Protein AF-A0A939ARG7-F1 (afdb_monomer_lite)

pLDDT: mean 83.46, std 17.14, range [38.06, 97.31]

Foldseek 3Di:
DPPCVVVVLCCQAPVQDKDFDDDPRHGDDMRHYPVVVVVVVVVVVVVVVVVVVVV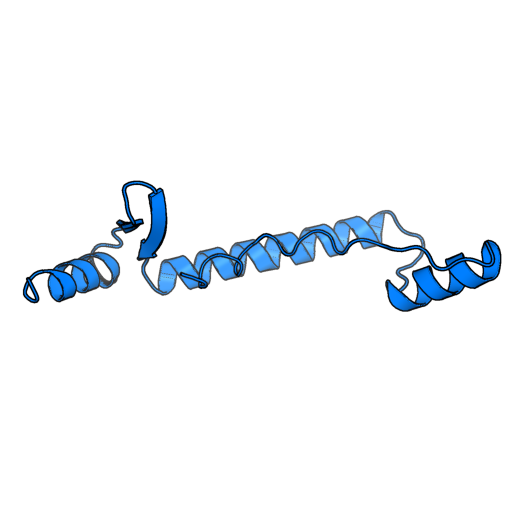VVPDPDDDDPVVVQVVVCVVPVDGDPDPDPPPVDPDPRPDD

Radius of gyration: 21.32 Å; chains: 1; bounding box: 44×32×52 Å

Sequence (96 aa):
MRDNFGDVLNRVRYAGERFIVKRRGDPLAALISVAELERLERLERERDEEILRMAKAVSEGLVSVEALLDQYEALHGERLEVAASPPLEEETLWTN

Secondary structure (DSSP, 8-state):
--TTHHHHHHIIIII---EEEEETTEEEEEE--HHHHHHHHHHHHHHHHHHHHHHHHH-S----HHHHHHHHHHHHSS----------SSSS----

Structure (mmCIF, N/CA/C/O backbone):
data_AF-A0A939ARG7-F1
#
_entry.id   AF-A0A939ARG7-F1
#
loop_
_atom_site.group_PDB
_atom_site.id
_atom_site.type_symbol
_atom_site.label_atom_id
_atom_site.label_alt_id
_atom_site.label_comp_id
_atom_site.label_asym_id
_atom_site.label_entity_id
_atom_site.label_seq_id
_atom_site.pdbx_PDB_ins_code
_atom_site.Cartn_x
_atom_site.Cartn_y
_atom_site.Cartn_z
_atom_site.occupancy
_atom_site.B_iso_or_equiv
_atom_site.auth_seq_id
_atom_site.auth_comp_id
_atom_site.auth_asym_id
_atom_site.auth_atom_id
_atom_site.pdbx_PDB_model_num
ATOM 1 N N . MET A 1 1 ? -14.007 -8.548 26.438 1.00 49.38 1 MET A N 1
ATOM 2 C CA . MET A 1 1 ? -13.116 -7.864 25.470 1.00 49.38 1 MET A CA 1
ATOM 3 C C . MET A 1 1 ? -13.617 -8.052 24.030 1.00 49.38 1 MET A C 1
ATOM 5 O O . MET A 1 1 ? -12.838 -8.374 23.145 1.00 49.38 1 MET A O 1
ATOM 9 N N . ARG A 1 2 ? -14.925 -7.877 23.782 1.00 57.06 2 ARG A N 1
ATOM 10 C CA . ARG A 1 2 ? -15.503 -7.798 22.422 1.00 57.06 2 ARG A CA 1
ATOM 11 C C . ARG A 1 2 ? -16.052 -6.397 22.122 1.00 57.06 2 ARG A C 1
ATOM 13 O O . ARG A 1 2 ? -16.297 -6.084 20.967 1.00 57.06 2 ARG A O 1
ATOM 20 N N . ASP A 1 3 ? -16.147 -5.542 23.139 1.00 56.44 3 ASP A N 1
ATOM 21 C CA . ASP A 1 3 ? -16.932 -4.306 23.068 1.00 56.44 3 ASP A CA 1
ATOM 22 C C . ASP A 1 3 ? -16.198 -3.120 22.430 1.00 56.44 3 ASP A C 1
ATOM 24 O O . ASP A 1 3 ? -16.825 -2.114 22.151 1.00 56.44 3 ASP A O 1
ATOM 28 N N . ASN A 1 4 ? -14.897 -3.233 22.131 1.00 75.00 4 ASN A N 1
ATOM 29 C CA . ASN A 1 4 ? -14.101 -2.090 21.655 1.00 75.00 4 ASN A CA 1
ATOM 30 C C . ASN A 1 4 ? -13.672 -2.180 20.179 1.00 75.00 4 ASN A C 1
ATOM 32 O O . ASN A 1 4 ? -13.119 -1.227 19.638 1.00 75.00 4 ASN A O 1
ATOM 36 N N . PHE A 1 5 ? -13.877 -3.323 19.509 1.00 87.19 5 PHE A N 1
ATOM 37 C CA . PHE A 1 5 ? -13.448 -3.479 18.112 1.00 87.19 5 PHE A CA 1
ATOM 38 C C . PHE A 1 5 ? -14.353 -2.703 17.148 1.00 87.19 5 PHE A C 1
ATOM 40 O O . PHE A 1 5 ? -13.860 -2.087 16.207 1.00 87.19 5 PHE A O 1
ATOM 47 N N . GLY A 1 6 ? -15.662 -2.668 17.421 1.00 90.50 6 GLY A N 1
ATOM 48 C CA . GLY A 1 6 ? -16.616 -1.871 16.645 1.00 90.50 6 GLY A CA 1
ATOM 49 C C . GLY A 1 6 ? -16.274 -0.379 16.652 1.00 90.50 6 GLY A C 1
ATOM 50 O O . GLY A 1 6 ? -16.294 0.257 15.601 1.00 90.50 6 GLY A O 1
ATOM 51 N N . ASP A 1 7 ? -15.864 0.159 17.802 1.00 92.12 7 ASP A N 1
ATOM 52 C CA . ASP A 1 7 ? -15.461 1.563 17.927 1.00 92.12 7 ASP A CA 1
ATOM 53 C C . ASP A 1 7 ? -14.176 1.870 17.159 1.00 92.12 7 ASP A C 1
ATOM 55 O O . ASP A 1 7 ? -14.079 2.908 16.503 1.00 92.12 7 ASP A O 1
ATOM 59 N N . VAL A 1 8 ? -13.205 0.951 17.174 1.00 92.94 8 VAL A N 1
ATOM 60 C CA . VAL A 1 8 ? -11.996 1.067 16.345 1.00 92.94 8 VAL A CA 1
ATOM 61 C C . VAL A 1 8 ? -12.369 1.089 14.864 1.00 92.94 8 VAL A C 1
ATOM 63 O O . VAL A 1 8 ? -11.943 1.997 14.155 1.00 92.94 8 VAL A O 1
ATOM 66 N N . LEU A 1 9 ? -13.217 0.167 14.396 1.00 92.81 9 LEU A N 1
ATOM 67 C CA . LEU A 1 9 ? -13.666 0.150 12.999 1.00 92.81 9 LEU A CA 1
ATOM 68 C C . LEU A 1 9 ? -14.421 1.429 12.612 1.00 92.81 9 LEU A C 1
ATOM 70 O O . LEU A 1 9 ? -14.208 1.961 11.522 1.00 92.81 9 LEU A O 1
ATOM 74 N N . ASN A 1 10 ? -15.264 1.958 13.501 1.00 94.31 10 ASN A N 1
ATOM 75 C CA . ASN A 1 10 ? -15.974 3.214 13.266 1.00 94.31 10 ASN A CA 1
ATOM 76 C C . ASN A 1 10 ? -15.010 4.402 13.170 1.00 94.31 10 ASN A C 1
ATOM 78 O O . ASN A 1 10 ? -15.159 5.230 12.273 1.00 94.31 10 ASN A O 1
ATOM 82 N N . ARG A 1 11 ? -13.998 4.480 14.038 1.00 95.06 11 ARG A N 1
ATOM 83 C CA . ARG A 1 11 ? -12.975 5.538 13.987 1.00 95.06 11 ARG A CA 1
ATOM 84 C C . ARG A 1 11 ? -12.114 5.439 12.734 1.00 95.06 11 ARG A C 1
ATOM 86 O O . ARG A 1 11 ? -11.847 6.453 12.099 1.00 95.06 11 ARG A O 1
ATOM 93 N N . VAL A 1 12 ? -11.755 4.227 12.323 1.00 96.50 12 VAL A N 1
ATOM 94 C CA . VAL A 1 12 ? -11.057 3.995 11.053 1.00 96.50 12 VAL A CA 1
ATOM 95 C C . VAL A 1 12 ? -11.912 4.466 9.876 1.00 96.50 12 VAL A C 1
ATOM 97 O O . VAL A 1 12 ? -11.444 5.228 9.035 1.00 96.50 12 VAL A O 1
ATOM 100 N N . ARG A 1 13 ? -13.186 4.061 9.827 1.00 94.31 13 ARG A N 1
ATOM 101 C CA . ARG A 1 13 ? -14.081 4.371 8.706 1.00 94.31 13 ARG A CA 1
ATOM 102 C C . ARG A 1 13 ? -14.459 5.849 8.627 1.00 94.31 13 ARG A C 1
ATOM 104 O O . ARG A 1 13 ? -14.456 6.406 7.536 1.00 94.31 13 ARG A O 1
ATOM 111 N N . TYR A 1 14 ? -14.839 6.450 9.751 1.00 93.75 14 TYR A N 1
ATOM 112 C CA . TYR A 1 14 ? -15.487 7.765 9.774 1.00 93.75 14 TYR A CA 1
ATOM 113 C C . TYR A 1 14 ? -14.586 8.888 10.280 1.00 93.75 14 TYR A C 1
ATOM 115 O O . TYR A 1 14 ? -14.726 10.014 9.816 1.00 93.75 14 TYR A O 1
ATOM 123 N N . ALA A 1 15 ? -13.664 8.603 11.202 1.00 92.44 15 ALA A N 1
ATOM 124 C CA . ALA A 1 15 ? -12.701 9.593 11.687 1.00 92.44 15 ALA A CA 1
ATOM 125 C C . ALA A 1 15 ? -11.365 9.545 10.919 1.00 92.44 15 ALA A C 1
ATOM 127 O O . ALA A 1 15 ? -10.517 10.412 11.116 1.00 92.44 15 ALA A O 1
ATOM 128 N N . GLY A 1 16 ? -11.176 8.556 10.033 1.00 91.25 16 GLY A N 1
ATOM 129 C CA . GLY A 1 16 ? -9.952 8.388 9.244 1.00 91.25 16 GLY A CA 1
ATOM 130 C C . GLY A 1 16 ? -8.738 7.984 10.081 1.00 91.25 16 GLY A C 1
ATOM 131 O O . GLY A 1 16 ? -7.597 8.156 9.649 1.00 91.25 16 GLY A O 1
ATOM 132 N N . GLU A 1 17 ? -8.967 7.477 11.291 1.00 96.00 17 GLU A N 1
ATOM 133 C CA . GLU A 1 17 ? -7.890 7.097 12.192 1.00 96.00 17 GLU A CA 1
ATOM 134 C C . GLU A 1 17 ? -7.160 5.838 11.722 1.00 96.00 17 GLU A C 1
ATOM 136 O O . GLU A 1 17 ? -7.734 4.964 11.073 1.00 96.00 17 GLU A O 1
ATOM 141 N N . ARG A 1 18 ? -5.877 5.740 12.077 1.00 95.56 18 ARG A N 1
ATOM 142 C CA . ARG A 1 18 ? -5.004 4.630 11.691 1.00 95.56 18 ARG A CA 1
ATOM 143 C C . ARG A 1 18 ? -4.480 3.946 12.936 1.00 95.56 18 ARG A C 1
ATOM 145 O O . ARG A 1 18 ? -3.972 4.608 13.841 1.00 95.56 18 ARG A O 1
ATOM 152 N N . PHE A 1 19 ? -4.571 2.625 12.968 1.00 94.81 19 PHE A N 1
ATOM 153 C CA . PHE A 1 19 ? -4.124 1.835 14.112 1.00 94.81 19 PHE A CA 1
ATOM 154 C C . PHE A 1 19 ? -3.102 0.804 13.671 1.00 94.81 19 PHE A C 1
ATOM 156 O O . PHE A 1 19 ? -3.273 0.170 12.636 1.00 94.81 19 PHE A O 1
ATOM 163 N N . ILE A 1 20 ? -2.075 0.595 14.491 1.00 94.69 20 ILE A N 1
ATOM 164 C CA . ILE A 1 20 ? -1.143 -0.519 14.329 1.00 94.69 20 ILE A CA 1
ATOM 165 C C . ILE A 1 20 ? -1.558 -1.631 15.284 1.00 94.69 20 ILE A C 1
ATOM 167 O O . ILE A 1 20 ? -1.569 -1.451 16.505 1.00 94.69 20 ILE A O 1
ATOM 171 N N . VAL A 1 21 ? -1.885 -2.787 14.723 1.00 91.94 21 VAL A N 1
ATOM 172 C CA . VAL A 1 21 ? -2.087 -4.026 15.466 1.00 91.94 21 VAL A CA 1
ATOM 173 C C . VAL A 1 21 ? -0.712 -4.599 15.776 1.00 91.94 21 VAL A C 1
ATOM 175 O O . VAL A 1 21 ? 0.106 -4.760 14.874 1.00 91.94 21 VAL A O 1
ATOM 178 N N . LYS A 1 22 ? -0.450 -4.898 17.049 1.00 93.25 22 LYS A N 1
ATOM 179 C CA . LYS A 1 22 ? 0.824 -5.464 17.502 1.00 93.25 22 LYS A CA 1
ATOM 180 C C . LYS A 1 22 ? 0.646 -6.879 18.036 1.00 93.25 22 LYS A C 1
ATOM 182 O O . LYS A 1 22 ? -0.336 -7.156 18.727 1.00 93.25 22 LYS A O 1
ATOM 187 N N . ARG A 1 23 ? 1.636 -7.744 17.813 1.00 92.38 23 ARG A N 1
ATOM 188 C CA . ARG A 1 23 ? 1.755 -9.064 18.448 1.00 92.38 23 ARG A CA 1
ATOM 189 C C . ARG A 1 23 ? 3.076 -9.121 19.201 1.00 92.38 23 ARG A C 1
ATOM 191 O O . ARG A 1 23 ? 4.123 -8.912 18.619 1.00 92.38 23 ARG A O 1
ATOM 198 N N . ARG A 1 24 ? 3.020 -9.372 20.515 1.00 92.75 24 ARG A N 1
ATOM 199 C CA . ARG A 1 24 ? 4.205 -9.396 21.404 1.00 92.75 24 ARG A CA 1
ATOM 200 C C . ARG A 1 24 ? 5.066 -8.115 21.367 1.00 92.75 24 ARG A C 1
ATOM 202 O O . ARG A 1 24 ? 6.228 -8.151 21.736 1.00 92.75 24 ARG A O 1
ATOM 209 N N . GLY A 1 25 ? 4.469 -6.979 21.000 1.00 89.81 25 GLY A N 1
ATOM 210 C CA . GLY A 1 25 ? 5.155 -5.685 20.896 1.00 89.81 25 GLY A CA 1
ATOM 211 C C . GLY A 1 25 ? 5.549 -5.308 19.468 1.00 89.81 25 GLY A C 1
ATOM 212 O O . GLY A 1 25 ? 5.661 -4.112 19.186 1.00 89.81 25 GLY A O 1
ATOM 213 N N . ASP A 1 26 ? 5.626 -6.287 18.569 1.00 92.19 26 ASP A N 1
ATOM 214 C CA . ASP A 1 26 ? 5.989 -6.079 17.171 1.00 92.19 26 ASP A CA 1
ATOM 215 C C . ASP A 1 26 ? 4.769 -5.662 16.339 1.00 92.19 26 ASP A C 1
ATOM 217 O O . ASP A 1 26 ? 3.681 -6.219 16.533 1.00 92.19 26 ASP A O 1
ATOM 221 N N . PRO A 1 27 ? 4.902 -4.675 15.434 1.00 91.50 27 PRO A N 1
ATOM 222 C CA . PRO A 1 27 ? 3.873 -4.362 14.448 1.00 91.50 27 PRO A CA 1
ATOM 223 C C . PRO A 1 27 ? 3.540 -5.597 13.607 1.00 91.50 27 PRO A C 1
ATOM 225 O O . PRO A 1 27 ? 4.428 -6.212 13.031 1.00 91.50 27 PRO A O 1
ATOM 228 N N . LEU A 1 28 ? 2.258 -5.948 13.546 1.00 94.44 28 LEU A N 1
ATOM 229 C CA . LEU A 1 28 ? 1.754 -7.079 12.765 1.00 94.44 28 LEU A CA 1
ATOM 230 C C . LEU A 1 28 ? 0.938 -6.610 11.560 1.00 94.44 28 LEU A C 1
ATOM 232 O O . LEU A 1 28 ? 1.069 -7.161 10.478 1.00 94.44 28 LEU A O 1
ATOM 236 N N . ALA A 1 29 ? 0.066 -5.622 11.755 1.00 93.75 29 ALA A N 1
ATOM 237 C CA . ALA A 1 29 ? -0.812 -5.119 10.705 1.00 93.75 29 ALA A CA 1
ATOM 238 C C . ALA A 1 29 ? -1.205 -3.664 10.970 1.00 93.75 29 ALA A C 1
ATOM 240 O O . ALA A 1 29 ? -1.067 -3.166 12.092 1.00 93.75 29 ALA A O 1
ATOM 241 N N . ALA A 1 30 ? -1.755 -3.002 9.957 1.00 95.19 30 ALA A N 1
ATOM 242 C CA . ALA A 1 30 ? -2.377 -1.693 10.086 1.00 95.19 30 ALA A CA 1
ATOM 243 C C . ALA A 1 30 ? -3.873 -1.772 9.760 1.00 95.19 30 ALA A C 1
ATOM 245 O O . ALA A 1 30 ? -4.286 -2.443 8.820 1.00 95.19 30 ALA A O 1
ATOM 246 N N . LEU A 1 31 ? -4.686 -1.062 10.537 1.00 95.69 31 LEU A N 1
ATOM 247 C CA . LEU A 1 31 ? -6.087 -0.795 10.229 1.00 95.69 31 LEU A CA 1
ATOM 248 C C . LEU A 1 31 ? -6.179 0.635 9.704 1.00 95.69 31 LEU A C 1
ATOM 250 O O . LEU A 1 31 ? -5.868 1.585 10.428 1.00 95.69 31 LEU A O 1
ATOM 254 N N . ILE A 1 32 ? -6.604 0.766 8.452 1.00 97.00 32 ILE A N 1
ATOM 255 C CA . ILE A 1 32 ? -6.824 2.033 7.753 1.00 97.00 32 ILE A CA 1
ATOM 256 C C . ILE A 1 32 ? -8.184 2.008 7.057 1.00 97.00 32 ILE A C 1
ATOM 258 O O . ILE A 1 32 ? -8.804 0.952 6.913 1.00 97.00 32 ILE A O 1
ATOM 262 N N . SER A 1 33 ? -8.680 3.179 6.661 1.00 97.31 33 SER A N 1
ATOM 263 C CA . SER A 1 33 ? -9.919 3.256 5.894 1.00 97.31 33 SER A CA 1
ATOM 264 C C . SER A 1 33 ? -9.711 2.699 4.484 1.00 97.31 33 SER A C 1
ATOM 266 O O . SER A 1 33 ? -8.610 2.758 3.939 1.00 97.31 33 SER A O 1
ATOM 268 N N . VAL A 1 34 ? -10.791 2.213 3.868 1.00 96.81 34 VAL A N 1
ATOM 269 C CA . VAL A 1 34 ? -10.765 1.742 2.472 1.00 96.81 34 VAL A CA 1
ATOM 270 C C . VAL A 1 34 ? -10.300 2.854 1.528 1.00 96.81 34 VAL A C 1
ATOM 272 O O . VAL A 1 34 ? -9.467 2.615 0.670 1.00 96.81 34 VAL A O 1
ATOM 275 N N . ALA A 1 35 ? -10.746 4.093 1.747 1.00 96.38 35 ALA A N 1
ATOM 276 C CA . ALA A 1 35 ? -10.320 5.231 0.935 1.00 96.38 35 ALA A CA 1
ATOM 277 C C . ALA A 1 35 ? -8.807 5.515 1.037 1.00 96.38 35 ALA A C 1
ATOM 279 O O . ALA A 1 35 ? -8.195 5.962 0.068 1.00 96.38 35 ALA A O 1
ATOM 280 N N . GLU A 1 36 ? -8.191 5.277 2.203 1.00 96.88 36 GLU A N 1
ATOM 281 C CA . GLU A 1 36 ? -6.737 5.394 2.343 1.00 96.88 36 GLU A CA 1
ATOM 282 C C . GLU A 1 36 ? -6.023 4.240 1.634 1.00 96.88 36 GLU A C 1
ATOM 284 O O . GLU A 1 36 ? -5.024 4.488 0.964 1.00 96.88 36 GLU A O 1
ATOM 289 N N . LEU A 1 37 ? -6.545 3.014 1.731 1.00 96.88 37 LEU A N 1
ATOM 290 C CA . LEU A 1 37 ? -6.005 1.863 1.004 1.00 96.88 37 LEU A CA 1
ATOM 291 C C . LEU A 1 37 ? -6.014 2.115 -0.512 1.00 96.88 37 LEU A C 1
ATOM 293 O O . LEU A 1 37 ? -4.963 2.072 -1.140 1.00 96.88 37 LEU A O 1
ATOM 297 N N . GLU A 1 38 ? -7.15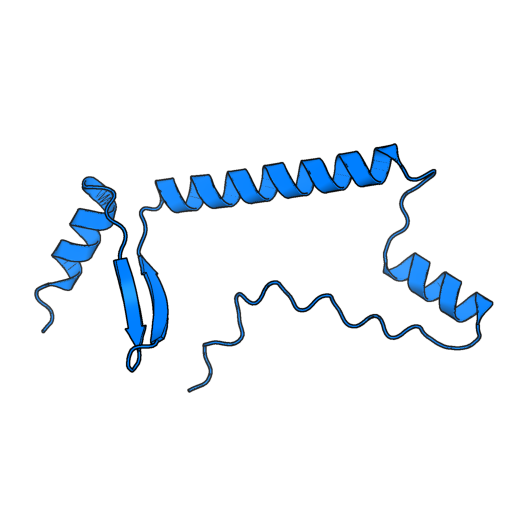6 2.515 -1.074 1.00 97.12 38 GLU A N 1
ATOM 298 C CA . GLU A 1 38 ? -7.295 2.843 -2.502 1.00 97.12 38 GLU A CA 1
ATOM 299 C C . GLU A 1 38 ? -6.336 3.964 -2.943 1.00 97.12 38 GLU A C 1
ATOM 301 O O . GLU A 1 38 ? -5.845 3.996 -4.076 1.00 97.12 38 GLU A O 1
ATOM 306 N N . ARG A 1 39 ? -6.063 4.925 -2.050 1.00 96.75 39 ARG A N 1
ATOM 307 C CA . ARG A 1 39 ? -5.090 5.991 -2.304 1.00 96.75 39 ARG A CA 1
ATOM 308 C C . ARG A 1 39 ? -3.665 5.445 -2.355 1.00 96.75 39 ARG A C 1
ATOM 310 O O . ARG A 1 39 ? -2.912 5.892 -3.218 1.00 96.75 39 ARG A O 1
ATOM 317 N N . LEU A 1 40 ? -3.297 4.538 -1.452 1.00 97.00 40 LEU A N 1
ATO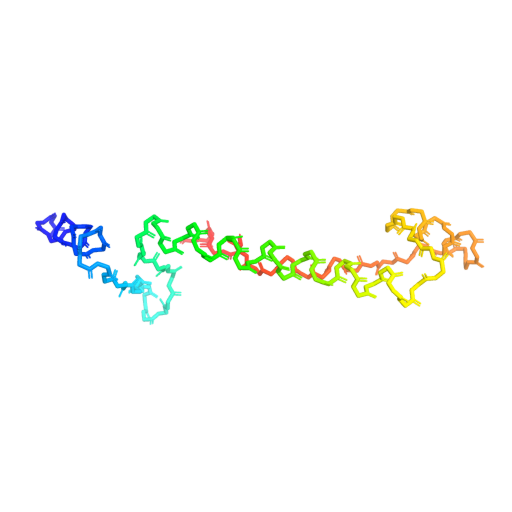M 318 C CA . LEU A 1 40 ? -1.979 3.898 -1.445 1.00 97.00 40 LEU A CA 1
ATOM 319 C C . LEU A 1 40 ? -1.777 3.052 -2.708 1.00 97.00 40 LEU A C 1
ATOM 321 O O . LEU A 1 40 ? -0.793 3.263 -3.408 1.00 97.00 40 LEU A O 1
ATOM 325 N N . GLU A 1 41 ? -2.755 2.222 -3.069 1.00 96.50 41 GLU A N 1
ATOM 326 C CA . GLU A 1 41 ? -2.726 1.394 -4.287 1.00 96.50 41 GLU A CA 1
ATOM 327 C C . GLU A 1 41 ? -2.625 2.235 -5.570 1.00 96.50 41 GLU A C 1
ATOM 329 O O . GLU A 1 41 ? -2.022 1.834 -6.565 1.00 96.50 41 GLU A O 1
ATOM 334 N N . ARG A 1 42 ? -3.238 3.427 -5.597 1.00 97.12 42 ARG A N 1
ATOM 335 C CA . ARG A 1 42 ? -3.075 4.351 -6.728 1.00 97.12 42 ARG A CA 1
ATOM 336 C C . ARG A 1 42 ? -1.654 4.910 -6.801 1.00 97.12 42 ARG A C 1
ATOM 338 O O . ARG A 1 42 ? -1.096 4.950 -7.890 1.00 97.12 42 ARG A O 1
ATOM 345 N N . LEU A 1 43 ? -1.089 5.336 -5.672 1.00 97.06 43 LEU A N 1
ATOM 346 C CA . LEU A 1 43 ? 0.277 5.871 -5.623 1.00 97.06 43 LEU A CA 1
ATOM 347 C C . LEU A 1 43 ? 1.317 4.816 -6.020 1.00 97.06 43 LEU A C 1
ATOM 349 O O . LEU A 1 43 ? 2.297 5.147 -6.682 1.00 97.06 43 LEU A O 1
ATOM 353 N N . GLU A 1 44 ? 1.099 3.561 -5.636 1.00 95.25 44 GLU A N 1
ATOM 354 C CA . GLU A 1 44 ? 1.932 2.433 -6.053 1.00 95.25 44 GLU A CA 1
A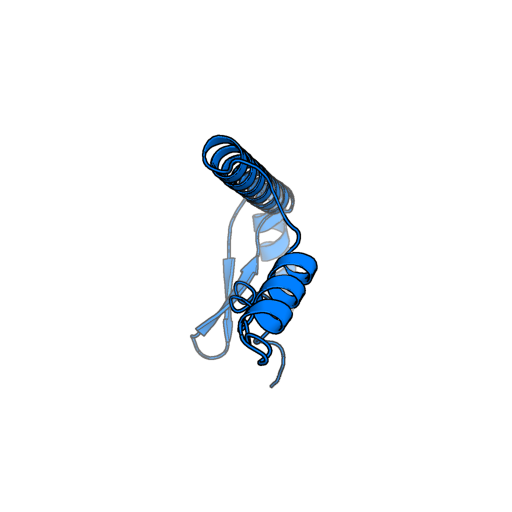TOM 355 C C . GLU A 1 44 ? 1.883 2.232 -7.572 1.00 95.25 44 GLU A C 1
ATOM 357 O O . GLU A 1 44 ? 2.921 2.267 -8.229 1.00 95.25 44 GLU A O 1
ATOM 362 N N . ARG A 1 45 ? 0.681 2.161 -8.159 1.00 94.56 45 ARG A N 1
ATOM 363 C CA . ARG A 1 45 ? 0.528 2.033 -9.618 1.00 94.56 45 ARG A CA 1
ATOM 364 C C . ARG A 1 45 ? 1.155 3.192 -10.389 1.00 94.56 45 ARG A C 1
ATOM 366 O O . ARG A 1 45 ? 1.836 2.968 -11.385 1.00 94.56 45 ARG A O 1
ATOM 373 N N . GLU A 1 46 ? 0.952 4.429 -9.934 1.00 95.38 46 GLU A N 1
ATOM 374 C CA . GLU A 1 46 ? 1.559 5.617 -10.553 1.00 95.38 46 GLU A CA 1
ATOM 375 C C . GLU A 1 46 ? 3.095 5.538 -10.538 1.00 95.38 46 GLU A C 1
ATOM 377 O O . GLU A 1 46 ? 3.749 5.899 -11.523 1.00 95.38 46 GLU A O 1
ATOM 382 N N . ARG A 1 47 ? 3.671 5.020 -9.446 1.00 93.88 47 ARG A N 1
ATOM 383 C CA . ARG A 1 47 ? 5.113 4.804 -9.308 1.00 93.88 47 ARG A CA 1
ATOM 384 C C . ARG A 1 47 ? 5.622 3.720 -10.255 1.00 93.88 47 ARG A C 1
ATOM 386 O O . ARG A 1 47 ? 6.646 3.929 -10.905 1.00 93.88 47 ARG A O 1
ATOM 393 N N . ASP A 1 48 ? 4.922 2.600 -10.376 1.00 89.38 48 ASP A N 1
ATOM 394 C CA . ASP A 1 48 ? 5.306 1.521 -11.294 1.00 89.38 48 ASP A CA 1
ATOM 395 C C . ASP A 1 48 ? 5.256 1.976 -12.758 1.00 89.38 48 ASP A C 1
ATOM 397 O O . ASP A 1 48 ? 6.166 1.700 -13.546 1.00 89.38 48 ASP A O 1
ATOM 401 N N . GLU A 1 49 ? 4.233 2.751 -13.124 1.00 92.38 49 GLU A N 1
ATOM 402 C CA . GLU A 1 49 ? 4.122 3.364 -14.449 1.00 92.38 49 GLU A CA 1
ATOM 403 C C . GLU A 1 49 ? 5.258 4.357 -14.732 1.00 92.38 49 GLU A C 1
ATOM 405 O O . GLU A 1 49 ? 5.743 4.460 -15.865 1.00 92.38 49 GLU A O 1
ATOM 410 N N . GLU A 1 50 ? 5.688 5.122 -13.729 1.00 92.19 50 GLU A N 1
ATOM 411 C CA . GLU A 1 50 ? 6.853 5.999 -13.834 1.00 92.19 50 GLU A CA 1
ATOM 412 C C . GLU A 1 50 ? 8.142 5.201 -14.049 1.00 92.19 50 GLU A C 1
ATOM 414 O O . GLU A 1 50 ? 8.873 5.489 -15.001 1.00 92.19 50 GLU A O 1
ATOM 419 N N . ILE A 1 51 ? 8.379 4.156 -13.254 1.00 89.94 51 ILE A N 1
ATOM 420 C CA . ILE A 1 51 ? 9.543 3.271 -13.401 1.00 89.94 51 ILE A CA 1
ATOM 421 C C . ILE A 1 51 ? 9.572 2.657 -14.804 1.00 89.94 51 ILE A C 1
ATOM 423 O O . ILE A 1 51 ? 10.606 2.695 -15.478 1.00 89.94 51 ILE A O 1
ATOM 427 N N . LEU A 1 52 ? 8.435 2.158 -15.294 1.00 87.56 52 LEU A N 1
ATOM 428 C CA . LEU A 1 52 ? 8.333 1.597 -16.639 1.00 87.56 52 LEU A CA 1
ATOM 429 C C . LEU A 1 52 ? 8.625 2.645 -17.723 1.00 87.56 52 LEU A C 1
ATOM 431 O O . LEU A 1 52 ? 9.310 2.345 -18.704 1.00 87.56 52 LEU A O 1
ATOM 435 N N . ARG A 1 53 ? 8.123 3.877 -17.574 1.00 89.69 53 ARG A N 1
ATOM 436 C CA . ARG A 1 53 ? 8.422 4.977 -18.508 1.00 89.69 53 ARG A CA 1
ATOM 437 C C . ARG A 1 53 ? 9.907 5.319 -18.516 1.00 89.69 53 ARG A C 1
ATOM 439 O O . ARG A 1 53 ? 10.473 5.474 -19.596 1.00 89.69 53 ARG A O 1
ATOM 446 N N . MET A 1 54 ? 10.540 5.399 -17.347 1.00 87.88 54 MET A N 1
ATOM 447 C CA . MET A 1 54 ? 11.979 5.645 -17.233 1.00 87.88 54 MET A CA 1
ATOM 448 C C . MET A 1 54 ? 12.791 4.525 -17.892 1.00 87.88 54 MET A C 1
ATOM 450 O O . MET A 1 54 ? 13.685 4.810 -18.687 1.00 87.88 54 MET A O 1
ATOM 454 N N . ALA A 1 55 ? 12.442 3.261 -17.640 1.00 87.44 55 ALA A N 1
ATOM 455 C CA . ALA A 1 55 ? 13.099 2.114 -18.263 1.00 87.44 55 ALA A CA 1
ATOM 456 C C . ALA A 1 55 ? 12.987 2.153 -19.799 1.00 87.44 55 ALA A C 1
ATOM 458 O O . ALA A 1 55 ? 13.973 1.923 -20.499 1.00 87.44 55 ALA A O 1
ATOM 459 N N . LYS A 1 56 ? 11.815 2.517 -20.339 1.00 86.06 56 LYS A N 1
ATOM 460 C CA . LYS A 1 56 ? 11.610 2.702 -21.788 1.00 86.06 56 LYS A CA 1
ATOM 461 C C . LYS A 1 56 ? 12.410 3.864 -22.374 1.00 86.06 56 LYS A C 1
ATOM 463 O O . LYS A 1 56 ? 12.807 3.788 -23.526 1.00 86.06 56 LYS A O 1
ATOM 468 N N . ALA A 1 57 ? 12.618 4.939 -21.618 1.00 87.44 57 ALA A N 1
ATOM 469 C CA . ALA A 1 57 ? 13.347 6.108 -22.107 1.00 87.44 57 ALA A CA 1
ATOM 470 C C . ALA A 1 57 ? 14.858 5.858 -22.245 1.00 87.44 57 ALA A C 1
ATOM 472 O O . ALA A 1 57 ? 15.512 6.515 -23.050 1.00 87.44 57 ALA A O 1
ATOM 473 N N . VAL A 1 58 ? 15.408 4.934 -21.450 1.00 85.56 58 VAL A N 1
ATOM 474 C CA . VAL A 1 58 ? 16.853 4.659 -21.391 1.00 85.56 58 VAL A CA 1
ATOM 475 C C . VAL A 1 58 ? 17.238 3.376 -22.145 1.00 85.56 58 VAL A C 1
ATOM 477 O O . VAL A 1 58 ? 18.409 3.195 -22.466 1.00 85.56 58 VAL A O 1
ATOM 480 N N . SER A 1 59 ? 16.284 2.494 -22.461 1.00 80.69 59 SER A N 1
ATOM 481 C CA . SER A 1 59 ? 16.547 1.246 -23.193 1.00 80.69 59 SER A CA 1
ATOM 482 C C . SER A 1 59 ? 16.211 1.354 -24.684 1.00 80.69 59 SER A C 1
ATOM 484 O O . SER A 1 59 ? 15.195 1.926 -25.068 1.00 80.69 59 SER A O 1
ATOM 486 N N . GLU A 1 60 ? 17.040 0.746 -25.539 1.00 77.94 60 GLU A N 1
ATOM 487 C CA . GLU A 1 60 ? 16.765 0.602 -26.983 1.00 77.94 60 GLU A CA 1
ATOM 488 C C . GLU A 1 60 ? 15.667 -0.443 -27.282 1.00 77.94 60 GLU A C 1
ATOM 490 O O . GLU A 1 60 ? 15.239 -0.610 -28.424 1.00 77.94 60 GLU A O 1
ATOM 495 N N . GLY A 1 61 ? 15.178 -1.134 -26.251 1.00 76.88 61 GLY A N 1
ATOM 496 C CA . GLY A 1 61 ? 14.099 -2.108 -26.317 1.00 76.88 61 GLY A CA 1
ATOM 497 C C . GLY A 1 61 ? 13.847 -2.747 -24.953 1.00 76.88 61 GLY A C 1
ATOM 498 O O . GLY A 1 61 ? 14.723 -2.767 -24.090 1.00 76.88 61 GLY A O 1
ATOM 499 N N . LEU A 1 62 ? 12.644 -3.287 -24.763 1.00 76.00 62 LEU A N 1
ATOM 500 C CA . LEU A 1 62 ? 12.307 -4.097 -23.595 1.00 76.00 62 LEU A CA 1
ATOM 501 C C . LEU A 1 62 ? 12.281 -5.568 -24.003 1.00 76.00 62 LEU A C 1
ATOM 503 O O . LEU A 1 62 ? 11.594 -5.936 -24.956 1.00 76.00 62 LEU A O 1
ATOM 507 N N . VAL A 1 63 ? 12.995 -6.400 -23.255 1.00 82.69 63 VAL A N 1
ATOM 508 C CA . VAL A 1 63 ? 12.883 -7.858 -23.325 1.00 82.69 63 VAL A CA 1
ATOM 509 C C . VAL A 1 63 ? 12.249 -8.361 -22.037 1.00 82.69 63 VAL A C 1
ATOM 511 O O . VAL A 1 63 ? 12.476 -7.805 -20.962 1.00 82.69 63 VAL A O 1
ATOM 514 N N . SER A 1 64 ? 11.421 -9.395 -22.147 1.00 84.19 64 SER A N 1
ATOM 515 C CA . SER A 1 64 ? 10.919 -10.117 -20.978 1.00 84.19 64 SER A CA 1
ATOM 516 C C . SER A 1 64 ? 12.084 -10.732 -20.203 1.00 84.19 64 SER A C 1
ATOM 518 O O . SER A 1 64 ? 13.091 -11.103 -20.814 1.00 84.19 64 SER A O 1
ATOM 520 N N . VAL A 1 65 ? 11.917 -10.909 -18.893 1.00 84.81 65 VAL A N 1
ATOM 521 C CA . VAL A 1 65 ? 12.927 -11.559 -18.046 1.00 84.81 65 VAL A CA 1
ATOM 522 C C . VAL A 1 65 ? 13.241 -12.961 -18.568 1.00 84.81 65 VAL A C 1
ATOM 524 O O . VAL A 1 65 ? 14.406 -13.328 -18.649 1.00 84.81 65 VAL A O 1
ATOM 527 N N . GLU A 1 66 ? 12.232 -13.704 -19.021 1.00 86.19 66 GLU A N 1
ATOM 528 C CA . GLU A 1 66 ? 12.380 -15.052 -19.577 1.00 86.19 66 GLU A CA 1
ATOM 529 C C . GLU A 1 66 ? 13.303 -15.053 -20.803 1.00 86.19 66 GLU A C 1
ATOM 531 O O . GLU A 1 66 ? 14.321 -15.735 -20.815 1.00 86.19 66 GLU A O 1
ATOM 536 N N . ALA A 1 67 ? 13.009 -14.213 -21.800 1.00 88.25 67 ALA A N 1
ATOM 537 C CA . ALA A 1 67 ? 13.853 -14.074 -22.989 1.00 88.25 67 ALA A CA 1
ATOM 538 C C . ALA A 1 67 ? 15.288 -13.613 -22.669 1.00 88.25 67 ALA A C 1
ATOM 540 O O . ALA A 1 67 ? 16.226 -14.011 -23.360 1.00 88.25 67 ALA A O 1
ATOM 541 N N . LEU A 1 68 ? 15.473 -12.778 -21.638 1.00 88.75 68 LEU A N 1
ATOM 542 C CA . LEU A 1 68 ? 16.800 -12.358 -21.185 1.00 88.75 68 LEU A CA 1
ATOM 543 C C . LEU A 1 68 ? 17.581 -13.529 -20.571 1.00 88.75 68 LEU A C 1
ATOM 545 O O . LEU A 1 68 ? 18.767 -13.685 -20.859 1.00 88.75 68 LEU A O 1
ATOM 549 N N . LEU A 1 69 ? 16.923 -14.356 -19.753 1.00 90.00 69 LEU A N 1
ATOM 550 C CA . LEU A 1 69 ? 17.517 -15.559 -19.165 1.00 90.00 69 LEU A CA 1
ATOM 551 C C . LEU A 1 69 ? 17.904 -16.575 -20.243 1.00 90.00 69 LEU A C 1
ATOM 553 O O . LEU A 1 69 ? 19.019 -17.092 -20.207 1.00 90.00 69 LEU A O 1
ATOM 557 N N . ASP A 1 70 ? 17.029 -16.798 -21.225 1.00 90.88 70 ASP A N 1
ATOM 558 C CA . ASP A 1 70 ? 17.305 -17.686 -22.357 1.00 90.88 70 ASP A CA 1
ATOM 559 C C . ASP A 1 70 ? 18.504 -17.186 -23.182 1.00 90.88 70 ASP A C 1
ATOM 561 O O . ASP A 1 70 ? 19.375 -17.971 -23.562 1.00 90.88 70 ASP A O 1
ATOM 565 N N . GLN A 1 71 ? 18.595 -15.872 -23.434 1.00 89.69 71 GLN A N 1
ATOM 566 C CA . GLN A 1 71 ? 19.756 -15.279 -24.111 1.00 89.69 71 GLN A CA 1
ATOM 567 C C . GLN A 1 71 ? 21.045 -15.434 -23.304 1.00 89.69 71 GLN A C 1
ATOM 569 O O . GLN A 1 71 ? 22.089 -15.740 -23.879 1.00 89.69 71 GLN A O 1
ATOM 574 N N . TYR A 1 72 ? 20.986 -15.222 -21.989 1.00 91.25 7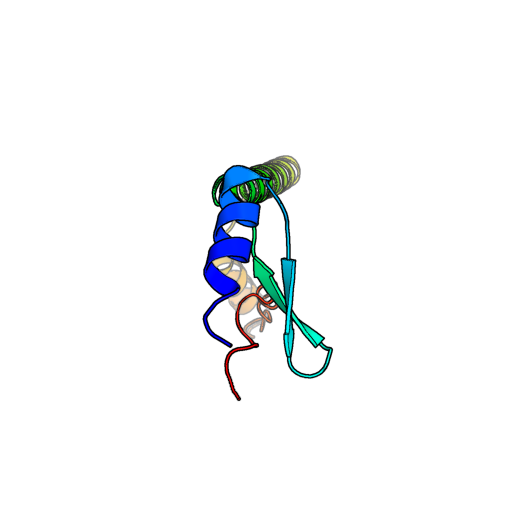2 TYR A N 1
ATOM 575 C CA . TYR A 1 72 ? 22.146 -15.372 -21.119 1.00 91.25 72 TYR A CA 1
ATOM 576 C C . TYR A 1 72 ? 22.643 -16.821 -21.097 1.00 91.25 72 TYR A C 1
ATOM 578 O O . TYR A 1 72 ? 23.834 -17.059 -21.286 1.00 91.25 72 TYR A O 1
ATOM 586 N N . GLU A 1 73 ? 21.735 -17.788 -20.936 1.00 94.00 73 GLU A N 1
ATOM 587 C CA . GLU A 1 73 ? 22.062 -19.217 -20.954 1.00 94.00 73 GLU A CA 1
ATOM 588 C C . GLU A 1 73 ? 22.659 -19.636 -22.301 1.00 94.00 73 GLU A C 1
ATOM 590 O O . GLU A 1 73 ? 23.664 -20.343 -22.336 1.00 94.00 73 GLU A O 1
ATOM 595 N N . ALA A 1 74 ? 22.119 -19.137 -23.417 1.00 93.12 74 ALA A N 1
ATOM 596 C CA . ALA A 1 74 ? 22.682 -19.388 -24.742 1.00 93.12 74 ALA A CA 1
ATOM 597 C C . ALA A 1 74 ? 24.099 -18.807 -24.915 1.00 93.12 74 ALA A C 1
ATOM 599 O O . ALA A 1 74 ? 24.918 -19.396 -25.622 1.00 93.12 74 ALA A O 1
ATOM 600 N N . LEU A 1 75 ? 24.394 -17.662 -24.288 1.00 95.38 75 LEU A N 1
ATOM 601 C CA . LEU A 1 75 ? 25.695 -16.996 -24.385 1.00 95.38 75 LEU A CA 1
ATOM 602 C C . LEU A 1 75 ? 26.752 -17.615 -23.458 1.00 95.38 75 LEU A C 1
ATOM 604 O O . LEU A 1 75 ? 27.922 -17.696 -23.833 1.00 95.38 75 LEU A O 1
ATOM 608 N N . HIS A 1 76 ? 26.350 -18.038 -22.259 1.00 91.94 76 HIS A N 1
ATOM 609 C CA . HIS A 1 76 ? 27.261 -18.464 -21.193 1.00 91.94 76 HIS A CA 1
ATOM 610 C C . HIS A 1 76 ? 27.237 -19.971 -20.910 1.00 91.94 76 HIS A C 1
ATOM 612 O O . HIS A 1 76 ? 28.118 -20.472 -20.217 1.00 91.94 76 HIS A O 1
ATOM 618 N N . GLY A 1 77 ? 26.280 -20.711 -21.473 1.00 92.31 77 GLY A N 1
ATOM 619 C CA . GLY A 1 77 ? 26.133 -22.155 -21.269 1.00 92.31 77 GLY A CA 1
ATOM 620 C C . GLY A 1 77 ? 25.638 -22.543 -19.873 1.00 92.31 77 GLY A C 1
ATOM 621 O O . GLY A 1 77 ? 25.571 -23.730 -19.563 1.00 92.31 77 GLY A O 1
ATOM 622 N N . GLU A 1 78 ? 25.292 -21.563 -19.040 1.00 90.75 78 GLU A N 1
ATOM 623 C CA . GLU A 1 78 ? 24.738 -21.744 -17.705 1.00 90.75 78 GLU A CA 1
ATOM 624 C C . GLU A 1 78 ? 23.555 -20.803 -17.493 1.00 90.75 78 GLU A C 1
ATOM 626 O O . GLU A 1 78 ? 23.549 -19.654 -17.946 1.00 90.75 78 GLU A O 1
ATOM 631 N N . ARG A 1 79 ? 22.528 -21.300 -16.805 1.00 86.06 79 ARG A N 1
ATOM 632 C CA . ARG A 1 79 ? 21.353 -20.500 -16.484 1.00 86.06 79 ARG A CA 1
ATOM 633 C C . ARG A 1 79 ? 21.693 -19.518 -15.374 1.00 86.06 79 ARG A C 1
ATOM 635 O O . ARG A 1 79 ? 22.115 -19.926 -14.295 1.00 86.06 79 ARG A O 1
ATOM 642 N N . LEU A 1 80 ? 21.438 -18.234 -15.620 1.00 85.75 80 LEU A N 1
ATOM 643 C CA . LEU A 1 80 ? 21.522 -17.229 -14.570 1.00 85.75 80 LEU A CA 1
ATOM 644 C C . LEU A 1 80 ? 20.426 -17.495 -13.537 1.00 85.75 80 LEU A C 1
ATOM 646 O O . LEU A 1 80 ? 19.235 -17.373 -13.830 1.00 85.75 80 LEU A O 1
ATOM 650 N N . GLU A 1 81 ? 20.823 -17.826 -12.313 1.00 81.69 81 GLU A N 1
ATOM 651 C CA . GLU A 1 81 ? 19.908 -17.807 -11.180 1.00 81.69 81 GLU A CA 1
ATOM 652 C C . GLU A 1 81 ? 19.686 -16.357 -10.764 1.00 81.69 81 GLU A C 1
ATOM 654 O O . GLU A 1 81 ? 20.416 -15.776 -9.958 1.00 81.69 81 GLU A O 1
ATOM 659 N N . VAL A 1 82 ? 18.664 -15.742 -11.350 1.00 73.56 82 VAL A N 1
ATOM 660 C CA . VAL A 1 82 ? 18.154 -14.478 -10.839 1.00 73.56 82 VAL A CA 1
ATOM 661 C C . VAL A 1 82 ? 17.315 -14.831 -9.627 1.00 73.56 82 VAL A C 1
ATOM 663 O O . VAL A 1 82 ? 16.186 -15.306 -9.757 1.00 73.56 82 VAL A O 1
ATOM 666 N N . ALA A 1 83 ? 17.872 -14.614 -8.434 1.00 66.31 83 ALA A N 1
ATOM 667 C CA . ALA A 1 83 ? 17.035 -14.500 -7.255 1.00 66.31 83 ALA A CA 1
ATOM 668 C C . ALA A 1 83 ? 15.987 -13.443 -7.598 1.00 66.31 83 ALA A C 1
ATOM 670 O O . ALA A 1 83 ? 16.348 -12.303 -7.916 1.00 66.31 83 ALA A O 1
ATOM 671 N N . ALA A 1 84 ? 14.708 -13.833 -7.597 1.00 59.22 84 ALA A N 1
ATOM 672 C CA . ALA A 1 84 ? 13.640 -12.852 -7.615 1.00 59.22 84 ALA A CA 1
ATOM 673 C C . ALA A 1 84 ? 14.040 -11.790 -6.592 1.00 59.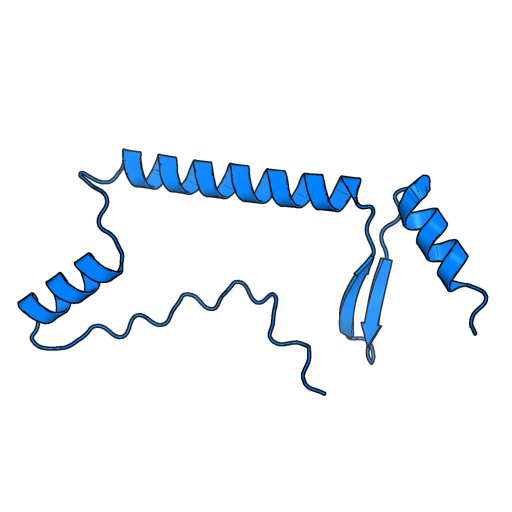22 84 ALA A C 1
ATOM 675 O O . ALA A 1 84 ? 14.465 -12.144 -5.484 1.00 59.22 84 ALA A O 1
ATOM 676 N N . SER A 1 85 ? 13.975 -10.508 -6.974 1.00 54.78 85 SER A N 1
ATOM 677 C CA . SER A 1 85 ? 13.977 -9.478 -5.940 1.00 54.78 85 SER A CA 1
ATOM 678 C C . SER A 1 85 ? 12.930 -9.964 -4.948 1.00 54.78 85 SER A C 1
ATOM 680 O O . SER A 1 85 ? 11.832 -10.292 -5.422 1.00 54.78 85 SER A O 1
ATOM 682 N N . PRO A 1 86 ? 13.296 -10.200 -3.668 1.00 48.78 86 PRO A N 1
ATOM 683 C CA . PRO A 1 86 ? 12.352 -10.770 -2.729 1.00 48.78 86 PRO A CA 1
ATOM 684 C C . PRO A 1 86 ? 11.083 -9.950 -2.907 1.00 48.78 86 PRO A C 1
ATOM 686 O O . PRO A 1 86 ? 11.209 -8.716 -2.967 1.00 48.78 86 PRO A O 1
ATOM 689 N N . PRO A 1 87 ? 9.917 -10.590 -3.147 1.00 47.34 87 PRO A N 1
ATOM 690 C CA . PRO A 1 87 ? 8.678 -9.832 -3.236 1.00 47.34 87 PRO A CA 1
ATOM 691 C C . PRO A 1 87 ? 8.722 -8.874 -2.057 1.00 47.34 87 PRO A C 1
ATOM 693 O O . PRO A 1 87 ? 9.085 -9.328 -0.970 1.00 47.34 87 PRO A O 1
ATOM 696 N N . LEU A 1 88 ? 8.538 -7.566 -2.287 1.00 48.16 88 LEU A N 1
ATOM 697 C CA . LEU A 1 88 ? 8.536 -6.591 -1.195 1.00 48.16 88 LEU A CA 1
ATOM 698 C C . LEU A 1 88 ? 7.593 -7.182 -0.149 1.00 48.16 88 LEU A C 1
ATOM 700 O O . LEU A 1 88 ? 6.419 -7.341 -0.458 1.00 48.16 88 LEU A O 1
ATOM 704 N N . GLU A 1 89 ? 8.141 -7.703 0.955 1.00 46.66 89 GLU A N 1
ATOM 705 C CA . GLU A 1 89 ? 7.515 -8.840 1.638 1.00 46.66 89 GLU A CA 1
ATOM 706 C C . GLU A 1 89 ? 6.127 -8.461 2.159 1.00 46.66 89 GLU A C 1
ATOM 708 O O . GLU A 1 89 ? 6.003 -7.873 3.230 1.00 46.66 89 GLU A O 1
ATOM 713 N N . GLU A 1 90 ? 5.081 -8.826 1.418 1.00 47.47 90 GLU A N 1
ATOM 714 C CA . GLU A 1 90 ? 3.702 -8.777 1.901 1.00 47.47 90 GLU A CA 1
ATOM 715 C C . GLU A 1 90 ? 3.255 -10.117 2.515 1.00 47.47 90 GLU A C 1
ATOM 717 O O . GLU A 1 90 ? 2.179 -10.180 3.103 1.00 47.47 90 GLU A O 1
ATOM 722 N N . GLU A 1 91 ? 4.062 -11.192 2.469 1.00 43.94 91 GLU A N 1
ATOM 723 C CA . GLU A 1 91 ? 3.517 -12.542 2.716 1.00 43.94 91 GLU A CA 1
ATOM 724 C C . GLU A 1 91 ? 4.329 -13.531 3.581 1.00 43.94 91 GLU A C 1
ATOM 726 O O . GLU A 1 91 ? 3.945 -14.694 3.680 1.00 43.94 91 GLU A O 1
ATOM 731 N N . THR A 1 92 ? 5.372 -13.119 4.316 1.00 42.03 92 THR A N 1
ATOM 732 C CA . THR A 1 92 ? 6.102 -14.048 5.225 1.00 42.03 92 THR A CA 1
ATOM 733 C C . THR A 1 92 ? 5.673 -13.962 6.701 1.00 42.03 92 THR A C 1
ATOM 735 O O . THR A 1 92 ? 6.401 -14.382 7.599 1.00 42.03 92 THR A O 1
ATOM 738 N N . LEU A 1 93 ? 4.477 -13.442 7.005 1.00 41.44 93 LEU A N 1
ATOM 739 C CA . LEU A 1 93 ? 3.997 -13.271 8.390 1.00 41.44 93 LEU A CA 1
ATOM 740 C C . LEU A 1 93 ? 2.650 -13.953 8.681 1.00 41.44 93 LEU A C 1
ATOM 742 O O . LEU A 1 93 ? 1.859 -13.451 9.472 1.00 41.44 93 LEU A O 1
ATOM 746 N N . TRP A 1 94 ? 2.397 -15.139 8.120 1.00 40.97 94 TRP A N 1
ATOM 747 C CA . TRP A 1 94 ? 1.262 -15.980 8.550 1.00 40.97 94 TRP A CA 1
ATOM 748 C C . TRP A 1 94 ? 1.624 -17.431 8.884 1.00 40.97 94 TRP A C 1
ATOM 750 O O . TRP A 1 94 ? 0.772 -18.310 8.813 1.00 40.97 94 TRP A O 1
ATOM 760 N N . THR A 1 95 ? 2.854 -17.699 9.338 1.00 41.84 95 THR A N 1
ATOM 761 C CA . THR A 1 95 ? 3.167 -18.986 9.991 1.00 41.84 95 THR A CA 1
ATOM 762 C C . THR A 1 95 ? 3.738 -18.781 11.392 1.00 41.84 95 THR A C 1
ATOM 764 O O . THR A 1 95 ? 4.951 -18.754 11.576 1.00 41.84 95 THR A O 1
ATOM 767 N N . ASN A 1 96 ? 2.844 -18.599 12.373 1.00 38.06 96 ASN A N 1
ATOM 768 C CA . ASN A 1 96 ? 2.857 -19.231 13.711 1.00 38.06 96 ASN A CA 1
ATOM 769 C C . ASN A 1 96 ? 1.730 -18.692 14.590 1.00 38.06 96 ASN A C 1
ATOM 771 O O . ASN A 1 96 ? 1.503 -17.465 14.565 1.00 38.06 96 ASN A O 1
#